Protein AF-A0A9E6ATG5-F1 (afdb_monomer)

Secondary structure (DSSP, 8-state):
-----HHHHHHHHHHHSTTT---HHHHHHHH---HHHHHHHHHHHHHTT--PPP-SS-TTSS-HHHHHHHHHHTSS--HHHHHHHHHHHT--HHHHHHHHHHHH-

Foldseek 3Di:
DPDDDPVLLVVLLVCCAPPNVDALVVSCVVSVDDSVVNVVSVVVVVVVVDLRAHADDDPPVADLVNLVVLLVVCVPPDPVRLCVVCSNNVHDPVSNVVSNVVVVD

Mean predicted aligned error: 13.57 Å

Solvent-accessible surface area (backbone atoms only — not comparable to full-atom values): 6244 Å² total; per-residue (Å²): 130,91,82,76,51,70,67,59,54,50,56,56,49,52,40,34,24,82,93,64,51,40,40,62,68,56,50,19,70,74,69,72,44,57,54,70,58,54,50,51,52,51,51,54,40,43,78,70,72,45,90,66,42,54,64,82,78,57,84,80,78,56,51,74,67,55,47,49,50,52,39,60,68,51,64,85,48,53,74,69,56,41,50,51,50,18,64,74,58,40,48,53,64,69,56,49,51,53,47,45,54,65,72,76,109

Structure (mmCIF, N/CA/C/O backbone):
data_AF-A0A9E6ATG5-F1
#
_entry.id   AF-A0A9E6ATG5-F1
#
loop_
_atom_site.group_PDB
_atom_site.id
_atom_site.type_symbol
_atom_site.label_atom_id
_atom_site.label_alt_id
_atom_site.label_comp_id
_atom_site.label_asym_id
_atom_site.label_entity_id
_atom_site.label_seq_id
_atom_site.pdbx_PDB_ins_code
_atom_site.Cartn_x
_atom_site.Cartn_y
_atom_site.Cartn_z
_atom_site.occupancy
_atom_site.B_iso_or_equiv
_atom_site.auth_seq_id
_atom_site.auth_comp_id
_atom_site.auth_asym_id
_atom_site.auth_atom_id
_atom_site.pdbx_PDB_model_num
ATOM 1 N N . MET A 1 1 ? -16.970 2.589 25.338 1.00 48.50 1 MET A N 1
ATOM 2 C CA . MET A 1 1 ? -16.334 2.319 24.026 1.00 48.50 1 MET A CA 1
ATOM 3 C C . MET A 1 1 ? -17.039 3.159 22.972 1.00 48.50 1 MET A C 1
ATOM 5 O O . MET A 1 1 ? -18.260 3.214 23.000 1.00 48.50 1 MET A O 1
ATOM 9 N N . LYS A 1 2 ? -16.319 3.857 22.081 1.00 55.81 2 LYS A N 1
ATOM 10 C CA . LYS A 1 2 ? -16.969 4.580 20.973 1.00 55.81 2 LYS A CA 1
ATOM 11 C C . LYS A 1 2 ? -17.479 3.549 19.961 1.00 55.81 2 LYS A C 1
ATOM 13 O O . LYS A 1 2 ? -16.683 2.904 19.284 1.00 55.81 2 LYS A O 1
ATOM 18 N N . HIS A 1 3 ? -18.794 3.355 19.902 1.00 60.41 3 HIS A N 1
ATOM 19 C CA . HIS A 1 3 ? -19.424 2.469 18.928 1.00 60.41 3 HIS A CA 1
ATOM 20 C C . HIS A 1 3 ? -19.589 3.223 17.611 1.00 60.41 3 HIS A C 1
ATOM 22 O O . HIS A 1 3 ? -20.464 4.070 17.467 1.00 60.41 3 HIS A O 1
ATOM 28 N N . TYR A 1 4 ? -18.719 2.932 16.647 1.00 70.25 4 TYR A N 1
ATOM 29 C CA . TYR A 1 4 ? -18.879 3.444 15.293 1.00 70.25 4 TYR A CA 1
ATOM 30 C C . TYR A 1 4 ? -19.915 2.601 14.553 1.00 70.25 4 TYR A C 1
ATOM 32 O O . TYR A 1 4 ? -19.801 1.374 14.484 1.00 70.25 4 TYR A O 1
ATOM 40 N N . THR A 1 5 ? -20.920 3.258 13.982 1.00 76.44 5 THR A N 1
ATOM 41 C CA . THR A 1 5 ? -21.921 2.604 13.139 1.00 76.44 5 THR A CA 1
ATOM 42 C C . THR A 1 5 ? -21.275 2.031 11.877 1.00 76.44 5 THR A C 1
ATOM 44 O O . THR A 1 5 ? -20.265 2.535 11.373 1.00 76.44 5 THR A O 1
ATOM 47 N N . GLN A 1 6 ? -21.868 0.963 11.331 1.00 70.62 6 GLN A N 1
ATOM 48 C CA . GLN A 1 6 ? -21.367 0.320 10.110 1.00 70.62 6 GLN A CA 1
ATOM 49 C C . GLN A 1 6 ? -21.251 1.300 8.931 1.00 70.62 6 GLN A C 1
ATOM 51 O O . GLN A 1 6 ? -20.332 1.169 8.126 1.00 70.62 6 GLN A O 1
ATOM 56 N N . VAL A 1 7 ? -22.120 2.315 8.878 1.00 76.25 7 VAL A N 1
ATOM 57 C CA . VAL A 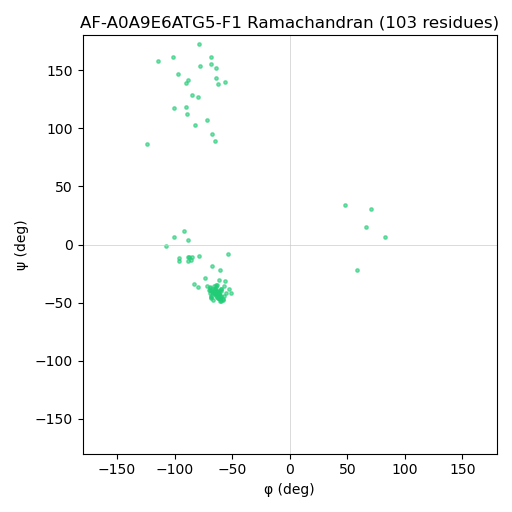1 7 ? -22.099 3.382 7.867 1.00 76.25 7 VAL A CA 1
ATOM 58 C C . VAL A 1 7 ? -20.806 4.200 7.938 1.00 76.25 7 VAL A C 1
ATOM 60 O O . VAL A 1 7 ? -20.152 4.416 6.918 1.00 76.25 7 VAL A O 1
ATOM 63 N N . VAL A 1 8 ? -20.378 4.595 9.141 1.00 79.25 8 VAL A N 1
ATOM 64 C CA . VAL A 1 8 ? -19.133 5.356 9.348 1.00 79.25 8 VAL A CA 1
ATOM 65 C C . VAL A 1 8 ? -17.920 4.513 8.962 1.00 79.25 8 VAL A C 1
ATOM 67 O O . VAL A 1 8 ? -17.029 4.984 8.254 1.00 79.25 8 VAL A O 1
ATOM 70 N N . LYS A 1 9 ? -17.921 3.234 9.352 1.00 77.94 9 LYS A N 1
ATOM 71 C CA . LYS A 1 9 ? -16.872 2.279 8.982 1.00 77.94 9 LYS A CA 1
ATOM 72 C C . LYS A 1 9 ? -16.774 2.087 7.468 1.00 77.94 9 LYS A C 1
ATOM 74 O O . LYS A 1 9 ? -15.671 2.090 6.927 1.00 77.94 9 LYS A O 1
ATOM 79 N N . ALA A 1 10 ? -17.902 1.936 6.778 1.00 75.12 10 ALA A N 1
ATOM 80 C CA . ALA A 1 10 ? -17.931 1.784 5.327 1.00 75.12 10 ALA A CA 1
ATOM 81 C C . ALA A 1 10 ? -17.418 3.044 4.616 1.00 75.12 10 ALA A C 1
ATOM 83 O O . ALA A 1 10 ? -16.584 2.930 3.723 1.00 75.12 10 ALA A O 1
ATOM 84 N N . LYS A 1 11 ? -17.839 4.235 5.061 1.00 81.19 11 LYS A N 1
ATOM 85 C CA . LYS A 1 11 ? -17.413 5.517 4.481 1.00 81.19 11 LYS A CA 1
ATOM 86 C C . LYS A 1 11 ? -15.914 5.771 4.665 1.00 81.19 11 LYS A C 1
ATOM 88 O O . LYS A 1 11 ? -15.255 6.210 3.729 1.00 81.19 11 LYS A O 1
ATOM 93 N N . ALA A 1 12 ? -15.364 5.452 5.838 1.00 79.38 12 ALA A N 1
ATOM 94 C CA . ALA A 1 12 ? -13.929 5.565 6.096 1.00 79.38 12 ALA A CA 1
ATOM 95 C C . ALA A 1 12 ? -13.112 4.595 5.224 1.00 79.38 12 ALA A C 1
ATOM 97 O O . ALA A 1 12 ? -12.107 4.986 4.640 1.00 79.38 12 ALA A O 1
ATOM 98 N N . ILE A 1 13 ? -13.570 3.348 5.076 1.00 74.50 13 ILE A N 1
ATOM 99 C CA . ILE A 1 13 ? -12.899 2.350 4.228 1.00 74.50 13 ILE A CA 1
ATOM 100 C C . ILE A 1 13 ? -13.022 2.696 2.738 1.00 74.50 13 ILE A C 1
ATOM 102 O O . ILE A 1 13 ? -12.063 2.502 2.004 1.00 74.50 13 ILE A O 1
ATOM 106 N N . ALA A 1 14 ? -14.150 3.252 2.289 1.00 76.94 14 ALA A N 1
ATOM 107 C CA . ALA A 1 14 ? -14.333 3.684 0.902 1.00 76.94 14 ALA A CA 1
ATOM 108 C C . ALA A 1 14 ? -13.330 4.775 0.485 1.00 76.94 14 ALA A C 1
ATOM 110 O O . ALA A 1 14 ? -12.913 4.816 -0.665 1.00 76.94 14 ALA A O 1
ATOM 111 N N . LYS A 1 15 ? -12.893 5.627 1.420 1.00 74.88 15 LYS A N 1
ATOM 112 C CA . LYS A 1 15 ? -11.845 6.633 1.172 1.00 74.88 15 LYS A CA 1
ATOM 113 C C . LYS A 1 15 ? -10.439 6.040 1.074 1.00 74.88 15 LYS A C 1
ATOM 115 O O . LYS A 1 15 ? -9.596 6.590 0.374 1.00 74.88 15 LYS A O 1
ATOM 120 N N . LEU A 1 16 ? -10.203 4.922 1.762 1.00 70.62 16 LEU A N 1
ATOM 121 C CA . LEU A 1 16 ? -8.954 4.155 1.701 1.00 70.62 16 LEU A CA 1
ATOM 122 C C . LEU A 1 16 ? -8.860 3.274 0.444 1.00 70.62 16 LEU A C 1
ATOM 124 O O . LEU A 1 16 ? -7.815 2.688 0.192 1.00 70.62 16 LEU A O 1
ATOM 128 N N . LEU A 1 17 ? -9.950 3.143 -0.314 1.00 66.00 17 LEU A N 1
ATOM 129 C CA . LEU A 1 17 ? -10.032 2.350 -1.536 1.00 66.00 17 LEU A CA 1
ATOM 130 C C . LEU A 1 17 ? -9.940 3.250 -2.783 1.00 66.00 17 LEU A C 1
ATOM 132 O O . LEU A 1 17 ? -10.188 4.461 -2.699 1.00 66.00 17 LEU A O 1
ATOM 136 N N . PRO A 1 18 ? -9.615 2.681 -3.957 1.00 56.22 18 PRO A N 1
ATOM 137 C CA . PRO A 1 18 ? -9.770 3.381 -5.227 1.00 56.22 18 PRO A CA 1
ATOM 138 C C . PRO A 1 18 ? -11.232 3.836 -5.391 1.00 56.22 18 PRO A C 1
ATOM 140 O O . PRO A 1 18 ? -12.137 3.085 -5.013 1.00 56.22 18 PRO A O 1
ATOM 143 N N . PRO A 1 19 ? -11.495 5.046 -5.919 1.00 57.47 19 PRO A N 1
ATOM 144 C CA . PRO A 1 19 ? -10.573 5.931 -6.646 1.00 57.47 19 PRO A CA 1
ATOM 145 C C . PRO A 1 19 ? -9.760 6.913 -5.780 1.00 57.47 19 PRO A C 1
ATOM 147 O O . PRO A 1 19 ? -8.838 7.537 -6.293 1.00 57.47 19 PRO A O 1
ATOM 150 N N . ASN A 1 20 ? -10.072 7.065 -4.489 1.00 64.62 20 ASN A N 1
ATOM 151 C CA . ASN A 1 20 ? -9.484 8.125 -3.657 1.00 64.62 20 ASN A CA 1
ATOM 152 C C . ASN A 1 20 ? -8.108 7.758 -3.084 1.00 64.62 20 ASN A C 1
ATOM 154 O O . ASN A 1 20 ? -7.266 8.637 -2.917 1.00 64.62 20 ASN A O 1
ATOM 158 N N . ASN A 1 21 ? -7.888 6.476 -2.765 1.00 62.78 21 ASN A N 1
ATOM 159 C CA . ASN A 1 21 ? -6.613 5.935 -2.275 1.00 62.78 21 ASN A CA 1
ATOM 160 C C . ASN A 1 21 ? -5.979 6.762 -1.128 1.00 62.78 21 ASN A C 1
ATOM 16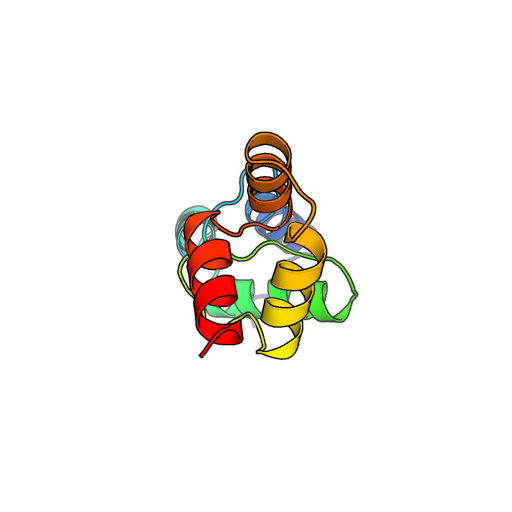2 O O . ASN A 1 21 ? -4.758 6.889 -1.035 1.00 62.78 21 ASN A O 1
ATOM 166 N N . MET A 1 22 ? -6.800 7.361 -0.255 1.00 68.19 22 MET A N 1
ATOM 167 C CA . MET A 1 22 ? -6.333 8.267 0.801 1.00 68.19 22 MET A CA 1
ATOM 168 C C . MET A 1 22 ? -5.533 7.514 1.867 1.00 68.19 22 MET A C 1
ATOM 170 O O . MET A 1 22 ? -5.681 6.305 2.051 1.00 68.19 22 MET A O 1
ATOM 174 N N . SER A 1 23 ? -4.650 8.217 2.581 1.00 67.56 23 SER A N 1
ATOM 175 C CA . SER A 1 23 ? -3.859 7.598 3.647 1.00 67.56 23 SER A CA 1
ATOM 176 C C . SER A 1 23 ? -4.699 7.432 4.905 1.00 67.56 23 SER A C 1
ATOM 178 O O . SER A 1 23 ? -5.632 8.197 5.151 1.00 67.56 23 SER A O 1
ATOM 180 N N . ILE A 1 24 ? -4.342 6.454 5.740 1.00 71.25 24 ILE A N 1
ATOM 181 C CA . ILE A 1 24 ? -4.994 6.259 7.043 1.00 71.25 24 ILE A CA 1
ATOM 182 C C . ILE A 1 24 ? -4.933 7.547 7.868 1.00 71.25 24 ILE A C 1
ATOM 184 O O . ILE A 1 24 ? -5.954 7.956 8.407 1.00 71.25 24 ILE A O 1
ATOM 188 N N . SER A 1 25 ? -3.795 8.242 7.845 1.00 69.88 25 SER A N 1
ATOM 189 C CA . SER A 1 25 ? -3.608 9.521 8.530 1.00 69.88 25 SER A CA 1
ATOM 190 C C . SER A 1 25 ? -4.467 10.656 7.962 1.00 69.88 25 SER A C 1
ATOM 192 O O . SER A 1 25 ? -4.962 11.489 8.721 1.00 69.88 25 SER A O 1
ATOM 194 N N . ALA A 1 26 ? -4.692 10.700 6.646 1.00 70.62 26 ALA A N 1
ATOM 195 C CA . ALA A 1 26 ? -5.595 11.674 6.033 1.00 70.62 26 ALA A CA 1
ATOM 196 C C . ALA A 1 26 ? -7.054 11.389 6.415 1.00 70.62 26 ALA A C 1
ATOM 198 O O . ALA A 1 26 ? -7.777 12.295 6.826 1.00 70.62 26 ALA A O 1
ATOM 199 N N . VAL A 1 27 ? -7.467 10.119 6.364 1.00 76.94 27 VAL A N 1
ATOM 200 C CA . VAL A 1 27 ? -8.813 9.700 6.774 1.00 76.94 27 VAL A CA 1
ATOM 201 C C . VAL A 1 27 ? -9.023 9.925 8.271 1.00 76.94 27 VAL A C 1
ATOM 203 O O . VAL A 1 27 ? -10.101 10.366 8.662 1.00 76.94 27 VAL A O 1
ATOM 206 N N . ALA A 1 28 ? -8.016 9.696 9.113 1.00 78.94 28 ALA A N 1
ATOM 207 C CA . ALA A 1 28 ? -8.074 9.963 10.547 1.00 78.94 28 ALA A CA 1
ATOM 208 C C . ALA A 1 28 ? -8.281 11.450 10.845 1.00 78.94 28 ALA A C 1
ATOM 210 O O . ALA A 1 28 ? -9.170 11.798 11.621 1.00 78.94 28 ALA A O 1
ATOM 211 N N . LYS A 1 29 ? -7.527 12.332 10.172 1.00 75.69 29 LYS A N 1
ATOM 212 C CA . LYS A 1 29 ? -7.694 13.789 10.296 1.00 75.69 29 LYS A CA 1
ATOM 213 C C . LYS A 1 29 ? -9.078 14.258 9.856 1.00 75.69 29 LYS A C 1
ATOM 215 O O . LYS A 1 29 ? -9.656 15.120 10.503 1.00 75.69 29 LYS A O 1
ATOM 220 N N . GLU A 1 30 ? -9.615 13.686 8.785 1.00 76.31 30 GLU A N 1
ATOM 221 C C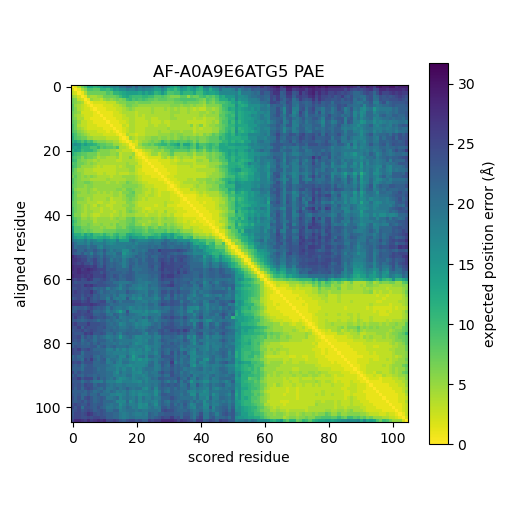A . GLU A 1 30 ? -10.901 14.113 8.229 1.00 76.31 30 GLU A CA 1
ATOM 222 C C . GLU A 1 30 ? -12.108 13.548 8.995 1.00 76.31 30 GLU A C 1
ATOM 224 O O . GLU A 1 30 ? -13.134 14.206 9.136 1.00 76.31 30 GLU A O 1
ATOM 229 N N . THR A 1 31 ? -12.009 12.311 9.483 1.00 76.56 31 THR A N 1
ATOM 230 C CA . THR A 1 31 ? -13.119 11.623 10.166 1.00 76.56 31 THR A CA 1
ATOM 231 C C . THR A 1 31 ? -13.055 11.725 11.689 1.00 76.56 31 THR A C 1
ATOM 233 O O . THR A 1 31 ? -14.021 11.365 12.360 1.00 76.56 31 THR A O 1
ATOM 236 N N . GLY A 1 32 ? -11.931 12.183 12.252 1.00 78.81 32 GLY A N 1
ATOM 237 C CA . GLY A 1 32 ? -11.684 12.209 13.698 1.00 78.81 32 GLY A CA 1
ATOM 238 C C . GLY A 1 32 ? -11.570 10.813 14.329 1.00 78.81 32 GLY A C 1
ATOM 239 O O . GLY A 1 32 ? -11.696 10.661 15.546 1.00 78.81 32 GLY A O 1
ATOM 240 N N . ILE A 1 33 ? -11.391 9.774 13.510 1.00 81.88 33 ILE A N 1
ATOM 241 C CA . ILE A 1 33 ? -11.241 8.380 13.938 1.00 81.88 33 ILE A CA 1
ATOM 242 C C . ILE A 1 33 ? -9.756 8.103 14.160 1.00 81.88 33 ILE A C 1
ATOM 244 O O . ILE A 1 33 ? -8.926 8.530 13.366 1.00 81.88 33 ILE A O 1
ATOM 248 N N . SER A 1 34 ? -9.409 7.369 15.221 1.00 79.81 34 SER A N 1
ATOM 249 C CA . SER A 1 34 ? -8.005 7.043 15.478 1.00 79.81 34 SER A CA 1
ATOM 250 C C . SER A 1 34 ? -7.419 6.164 14.373 1.00 79.81 34 SER A C 1
ATOM 252 O O . SER A 1 34 ? -8.076 5.232 13.891 1.00 79.81 34 SER A O 1
ATOM 254 N N . ASP A 1 35 ? -6.149 6.403 14.039 1.00 74.31 35 ASP A N 1
ATOM 255 C CA . ASP A 1 35 ? -5.402 5.606 13.059 1.00 74.31 35 ASP A CA 1
ATOM 256 C C . ASP A 1 35 ? -5.506 4.108 13.367 1.00 74.31 35 ASP A C 1
ATOM 258 O O . ASP A 1 35 ? -5.767 3.290 12.488 1.00 74.31 35 ASP A O 1
ATOM 262 N N . GLN A 1 36 ? -5.405 3.742 14.647 1.00 74.12 36 GLN A N 1
ATOM 263 C CA . GLN A 1 36 ? -5.462 2.355 15.102 1.00 74.12 36 GLN A CA 1
ATOM 264 C C . GLN A 1 36 ? -6.819 1.684 14.827 1.00 74.12 36 GLN A C 1
ATOM 266 O O . GLN A 1 36 ? -6.879 0.503 14.480 1.00 74.12 36 GLN A O 1
ATOM 271 N N . THR A 1 37 ? -7.919 2.437 14.908 1.00 80.81 37 THR A N 1
ATOM 272 C CA . THR A 1 37 ? -9.258 1.933 14.567 1.00 80.81 37 THR A CA 1
ATOM 273 C C . THR A 1 37 ? -9.385 1.692 13.063 1.00 80.81 37 THR A C 1
ATOM 275 O O . THR A 1 37 ? -9.904 0.655 12.641 1.00 80.81 37 THR A O 1
ATOM 278 N N . LEU A 1 38 ? -8.854 2.606 12.249 1.00 76.81 38 LEU A N 1
ATOM 279 C CA . LEU A 1 38 ? -8.822 2.478 10.791 1.00 76.81 38 LEU A CA 1
ATOM 280 C C . LEU A 1 38 ? -7.947 1.295 10.347 1.00 76.81 38 LEU A C 1
ATOM 282 O O . LEU A 1 38 ? -8.373 0.505 9.501 1.00 76.81 38 LEU A O 1
ATOM 286 N N . TYR A 1 39 ? -6.788 1.097 10.982 1.00 73.75 39 TYR A N 1
ATOM 287 C CA . TYR A 1 39 ? -5.935 -0.081 10.792 1.00 73.75 39 TYR A CA 1
ATOM 288 C C . TYR A 1 39 ? -6.677 -1.385 11.101 1.00 73.75 39 TYR A C 1
ATOM 290 O O . TYR A 1 39 ? -6.670 -2.315 10.290 1.00 73.75 39 TYR A O 1
ATOM 298 N N . ASN A 1 40 ? -7.381 -1.449 12.233 1.00 77.38 40 ASN A N 1
ATOM 299 C CA . ASN A 1 40 ? -8.156 -2.628 12.622 1.00 77.38 40 ASN A CA 1
ATOM 300 C C . ASN A 1 40 ? -9.278 -2.940 11.624 1.00 77.38 40 ASN A C 1
ATOM 302 O O . ASN A 1 40 ? -9.514 -4.102 11.281 1.00 77.38 40 ASN A O 1
ATOM 306 N N . TRP A 1 41 ? -9.962 -1.916 11.112 1.00 80.19 41 TRP A N 1
ATOM 307 C CA . TRP A 1 41 ? -11.011 -2.088 10.110 1.00 80.19 41 TRP A CA 1
ATOM 308 C C . TRP A 1 41 ? -10.471 -2.531 8.752 1.00 80.19 41 TRP A C 1
ATOM 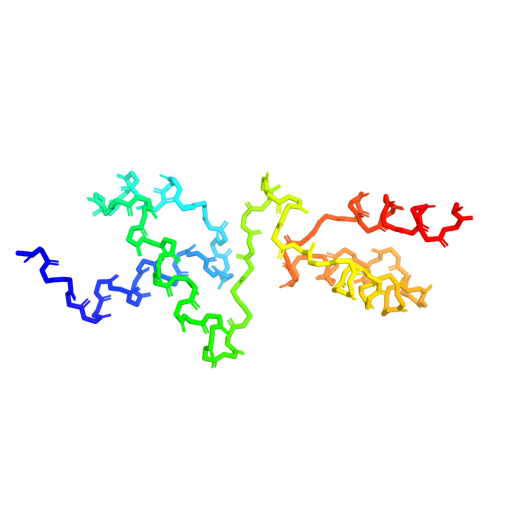310 O O . TRP A 1 41 ? -11.071 -3.415 8.133 1.00 80.19 41 TRP A O 1
ATOM 320 N N . ARG A 1 42 ? -9.324 -1.991 8.325 1.00 70.94 42 ARG A N 1
ATOM 321 C CA . ARG A 1 42 ? -8.611 -2.439 7.122 1.00 70.94 42 ARG A CA 1
ATOM 322 C C . ARG A 1 42 ? -8.209 -3.905 7.245 1.00 70.94 42 ARG A C 1
ATOM 324 O O . ARG A 1 42 ? -8.514 -4.703 6.365 1.00 70.94 42 ARG A O 1
ATOM 331 N N . ASN A 1 43 ? -7.601 -4.283 8.367 1.00 66.62 43 ASN A N 1
ATOM 332 C CA . ASN A 1 43 ? -7.160 -5.655 8.614 1.00 66.62 43 ASN A CA 1
ATOM 333 C C . ASN A 1 43 ? -8.334 -6.642 8.685 1.00 66.62 43 ASN A C 1
ATOM 335 O O . ASN A 1 43 ? -8.228 -7.755 8.171 1.00 66.62 43 ASN A O 1
ATOM 339 N N . GLN A 1 44 ? -9.479 -6.238 9.245 1.00 70.00 44 GLN A N 1
ATOM 340 C CA . GLN A 1 44 ? -10.707 -7.039 9.198 1.00 70.00 44 GLN A CA 1
ATOM 341 C C . GLN A 1 44 ? -11.247 -7.219 7.774 1.00 70.00 44 GLN A C 1
ATOM 343 O O . GLN A 1 44 ? -11.734 -8.299 7.451 1.00 70.00 44 GLN A O 1
ATOM 348 N N . LYS A 1 45 ? -11.174 -6.193 6.918 1.00 66.81 45 LYS A N 1
ATOM 349 C CA . LYS A 1 45 ? -11.570 -6.306 5.503 1.00 66.81 45 LYS A CA 1
ATOM 350 C C . LYS A 1 45 ? -10.600 -7.184 4.708 1.00 66.81 45 LYS A C 1
ATOM 352 O O . LYS A 1 45 ? -11.062 -8.011 3.930 1.00 66.81 45 LYS A O 1
ATOM 357 N N . ARG A 1 46 ? -9.296 -7.100 4.997 1.00 59.06 46 ARG A N 1
ATOM 358 C CA . ARG A 1 46 ? -8.259 -7.967 4.413 1.00 59.06 46 ARG A CA 1
ATOM 359 C C . ARG A 1 46 ? -8.449 -9.436 4.796 1.00 59.06 46 ARG A C 1
ATOM 361 O O . ARG A 1 46 ? -8.418 -10.296 3.929 1.00 59.06 46 ARG A O 1
ATOM 368 N N . LYS A 1 47 ? -8.733 -9.727 6.075 1.00 57.12 47 LYS A N 1
ATOM 369 C CA . LYS A 1 47 ? -9.078 -11.089 6.539 1.00 57.12 47 LYS A CA 1
ATOM 370 C C . LYS A 1 47 ? -10.338 -11.653 5.873 1.00 57.12 47 LYS A C 1
ATOM 372 O O . LYS A 1 47 ? -10.509 -12.862 5.843 1.00 57.12 47 LYS A O 1
ATOM 377 N N . LYS A 1 48 ? -11.209 -10.788 5.344 1.00 56.56 48 LYS A N 1
ATOM 378 C CA . LYS A 1 48 ? -12.401 -11.165 4.574 1.00 56.56 48 LYS A CA 1
ATOM 379 C C . LYS A 1 48 ? -12.156 -11.249 3.056 1.00 56.56 48 LYS A C 1
ATOM 381 O O . LYS A 1 48 ? -13.125 -11.337 2.314 1.00 56.56 48 LYS A O 1
ATOM 386 N N . GLY A 1 49 ? -10.903 -11.211 2.591 1.00 43.94 49 GLY A N 1
ATOM 387 C CA . GLY A 1 49 ? -10.549 -11.424 1.180 1.00 43.94 49 GLY A CA 1
ATOM 388 C C . GLY A 1 49 ? -10.680 -10.198 0.269 1.00 43.94 49 GLY A C 1
ATOM 389 O O . GLY A 1 49 ? -10.499 -10.318 -0.936 1.00 43.94 49 GLY A O 1
ATOM 390 N N . LEU A 1 50 ? -10.966 -9.010 0.815 1.00 47.50 50 LEU A N 1
ATOM 391 C CA . LEU A 1 50 ? -10.987 -7.768 0.036 1.00 47.50 50 LEU A CA 1
ATOM 392 C C . LEU A 1 50 ? -9.588 -7.145 0.039 1.00 47.50 50 LEU A C 1
ATOM 394 O O . LEU A 1 50 ? -9.101 -6.698 1.081 1.00 47.50 50 LEU A O 1
ATOM 398 N N . VAL A 1 51 ? -8.951 -7.136 -1.133 1.00 44.34 51 VAL A N 1
ATOM 399 C CA . VAL A 1 51 ? -7.649 -6.507 -1.381 1.00 44.34 51 VAL A CA 1
ATOM 400 C C . VAL A 1 51 ? -7.827 -4.992 -1.264 1.00 44.34 51 VAL A C 1
ATOM 402 O O . VAL A 1 51 ? -8.288 -4.330 -2.187 1.00 44.34 51 VAL A O 1
ATOM 405 N N . VAL A 1 52 ? -7.542 -4.444 -0.081 1.00 48.88 52 VAL A N 1
ATOM 406 C CA . VAL A 1 52 ? -7.513 -2.994 0.146 1.00 48.88 52 VAL A CA 1
ATOM 407 C C . VAL A 1 52 ? -6.081 -2.528 -0.126 1.00 48.88 52 VAL A C 1
ATOM 409 O O . VAL A 1 52 ? -5.185 -2.998 0.586 1.00 48.88 52 VAL A O 1
ATOM 412 N N . PRO A 1 53 ? -5.837 -1.646 -1.113 1.00 45.19 53 PRO A N 1
ATOM 413 C CA . PRO A 1 53 ? -4.496 -1.168 -1.398 1.00 45.19 53 PRO A CA 1
ATOM 414 C C . PRO A 1 53 ? -3.946 -0.404 -0.192 1.00 45.19 53 PRO A C 1
ATOM 416 O O . PRO A 1 53 ? -4.646 0.348 0.492 1.00 45.19 53 PRO A O 1
ATOM 419 N N . VAL A 1 54 ? -2.675 -0.650 0.108 1.00 44.00 54 VAL A N 1
ATOM 420 C CA . VAL A 1 54 ? -1.952 0.043 1.170 1.00 44.00 54 VAL A CA 1
ATOM 421 C C . VAL A 1 54 ? -1.403 1.334 0.591 1.00 44.00 54 VAL A C 1
ATOM 423 O O . VAL A 1 54 ? -0.718 1.331 -0.425 1.00 44.00 54 VAL A O 1
ATOM 426 N N . ASN A 1 55 ? -1.670 2.440 1.276 1.00 46.00 55 ASN A N 1
ATOM 427 C CA . ASN A 1 55 ? -1.008 3.705 1.023 1.00 46.00 55 ASN A CA 1
ATOM 428 C C . ASN A 1 55 ? 0.498 3.573 1.357 1.00 46.00 55 ASN A C 1
ATOM 430 O O . ASN A 1 55 ? 0.898 3.720 2.506 1.00 46.00 55 ASN A O 1
ATOM 434 N N . ILE A 1 56 ? 1.290 3.161 0.364 1.00 46.00 56 ILE A N 1
ATOM 435 C CA . ILE A 1 56 ? 2.576 3.710 -0.109 1.00 46.00 56 ILE A CA 1
ATOM 436 C C . ILE A 1 56 ? 3.774 3.813 0.860 1.00 46.00 56 ILE A C 1
ATOM 438 O O . ILE A 1 56 ? 4.908 3.808 0.391 1.00 46.00 56 ILE A O 1
ATOM 442 N N . LYS A 1 57 ? 3.621 3.830 2.186 1.00 40.50 57 LYS A N 1
ATOM 443 C CA . LYS A 1 57 ? 4.765 4.026 3.103 1.00 40.50 57 LYS A CA 1
ATOM 444 C C . LYS A 1 57 ? 5.237 2.811 3.888 1.00 40.50 57 LYS A C 1
ATOM 446 O O . LYS A 1 57 ? 6.236 2.916 4.587 1.00 40.50 57 LYS A O 1
ATOM 451 N N . GLU A 1 58 ? 4.607 1.654 3.737 1.00 43.16 58 GLU A N 1
ATOM 452 C CA . GLU A 1 58 ? 5.026 0.458 4.471 1.00 43.16 58 GLU A CA 1
ATOM 453 C C . GLU A 1 58 ? 5.328 -0.700 3.519 1.00 43.16 58 GLU A C 1
ATOM 455 O O . GLU A 1 58 ? 4.502 -1.581 3.256 1.00 43.16 58 GLU A O 1
ATOM 460 N N . SER A 1 59 ? 6.580 -0.715 3.054 1.00 45.53 59 SER A N 1
ATOM 461 C CA . SER A 1 59 ? 7.260 -1.867 2.442 1.00 45.53 59 SER A CA 1
ATOM 462 C C . SER A 1 59 ? 7.236 -3.137 3.319 1.00 45.53 59 SER A C 1
ATOM 464 O O . SER A 1 59 ? 7.610 -4.214 2.843 1.00 45.53 59 SER A O 1
ATOM 466 N N . SER A 1 60 ? 6.773 -3.021 4.573 1.00 47.91 60 SER A N 1
ATOM 467 C CA . SER A 1 60 ? 6.581 -4.083 5.568 1.00 47.91 60 SER A CA 1
ATOM 468 C C . SER A 1 60 ? 5.242 -4.826 5.463 1.00 47.91 60 SER A C 1
ATOM 470 O O . SER A 1 60 ? 5.067 -5.854 6.112 1.00 47.91 60 SER A O 1
ATOM 472 N N . SER A 1 61 ? 4.288 -4.343 4.658 1.00 59.84 61 SER A N 1
ATOM 473 C CA . SER A 1 61 ? 2.979 -5.003 4.498 1.00 59.84 61 SER A CA 1
ATOM 474 C C . SER A 1 61 ? 2.953 -6.120 3.447 1.00 59.84 61 SER A C 1
ATOM 476 O O . SER A 1 61 ? 2.003 -6.906 3.433 1.00 59.84 61 SER A O 1
ATOM 478 N N . TRP A 1 62 ? 3.994 -6.201 2.615 1.00 67.75 62 TRP A N 1
ATOM 479 C CA . TRP A 1 62 ? 4.175 -7.214 1.578 1.00 67.75 62 TRP A CA 1
ATOM 480 C C . TRP A 1 62 ? 5.137 -8.286 2.080 1.00 67.75 62 TRP A C 1
ATOM 482 O O . TRP A 1 62 ? 6.303 -7.987 2.365 1.00 67.75 62 TRP A O 1
ATOM 492 N N . SER A 1 63 ? 4.656 -9.524 2.200 1.00 73.69 63 SER A N 1
ATOM 493 C CA . SER A 1 63 ? 5.528 -10.649 2.538 1.00 73.69 63 SER A CA 1
ATOM 494 C C . SER A 1 63 ? 6.491 -10.943 1.385 1.0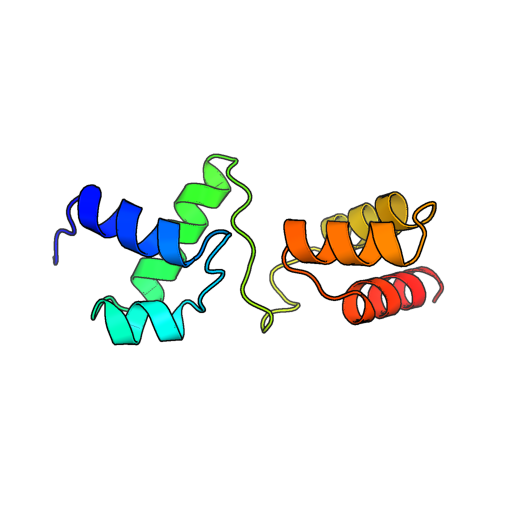0 73.69 63 SER A C 1
ATOM 496 O O . SER A 1 63 ? 6.247 -10.550 0.244 1.00 73.69 63 SER A O 1
ATOM 498 N N . SER A 1 64 ? 7.585 -11.656 1.656 1.00 76.94 64 SER A N 1
ATOM 499 C CA . SER A 1 64 ? 8.525 -12.073 0.606 1.00 76.94 64 SER A CA 1
ATOM 500 C C . SER A 1 64 ? 7.835 -12.897 -0.490 1.00 76.94 64 SER A C 1
ATOM 502 O O . SER A 1 64 ? 8.140 -12.725 -1.666 1.00 76.94 64 SER A O 1
ATOM 504 N N . ALA A 1 65 ? 6.847 -13.721 -0.119 1.00 76.25 65 ALA A N 1
ATOM 505 C CA . ALA A 1 65 ? 6.043 -14.497 -1.062 1.00 76.25 65 ALA A CA 1
ATOM 506 C C . ALA A 1 65 ? 5.144 -13.609 -1.944 1.00 76.25 65 ALA A C 1
ATOM 508 O O . ALA A 1 65 ? 5.046 -13.839 -3.151 1.00 76.25 65 ALA A O 1
ATOM 509 N N . ASP A 1 66 ? 4.535 -12.562 -1.374 1.00 78.69 66 ASP A N 1
ATOM 510 C CA . ASP A 1 66 ? 3.711 -11.619 -2.143 1.00 78.69 66 ASP A CA 1
ATOM 511 C C . ASP A 1 66 ? 4.571 -10.816 -3.129 1.00 78.69 66 ASP A C 1
ATOM 513 O O . ASP A 1 66 ? 4.194 -10.643 -4.287 1.00 78.69 66 ASP A O 1
ATOM 517 N N . LYS A 1 67 ? 5.756 -10.366 -2.691 1.00 81.94 67 LYS A N 1
ATOM 518 C CA . LYS A 1 67 ? 6.721 -9.652 -3.544 1.00 81.94 67 LYS A CA 1
ATOM 519 C C . LYS A 1 67 ? 7.168 -10.520 -4.714 1.00 81.94 67 LYS A C 1
ATOM 521 O O . LYS A 1 67 ? 7.155 -10.059 -5.851 1.00 81.94 67 LYS A O 1
ATOM 526 N N . PHE A 1 68 ? 7.502 -11.780 -4.444 1.00 81.31 68 PHE A N 1
ATOM 527 C CA . PHE A 1 68 ? 7.890 -12.735 -5.477 1.00 81.31 68 PHE A CA 1
ATOM 528 C C . PHE A 1 68 ? 6.758 -12.990 -6.480 1.00 81.31 68 PHE A C 1
ATOM 530 O O . PHE A 1 68 ? 6.984 -12.953 -7.686 1.00 81.31 68 PHE A O 1
ATOM 537 N N . SER A 1 69 ? 5.522 -13.158 -6.001 1.00 82.38 69 SER A N 1
ATOM 538 C CA . SER A 1 69 ? 4.353 -13.347 -6.873 1.00 82.38 69 SER A CA 1
ATOM 539 C C . SER A 1 69 ? 4.157 -12.156 -7.814 1.00 82.38 69 SER A C 1
ATOM 541 O O . SER A 1 69 ? 3.992 -12.340 -9.017 1.00 82.38 69 SER A O 1
ATOM 543 N N . VAL A 1 70 ? 4.282 -10.929 -7.295 1.00 83.69 70 VAL A N 1
ATOM 544 C CA . VAL A 1 70 ? 4.233 -9.705 -8.109 1.00 83.69 70 VAL A CA 1
ATOM 545 C C . VAL A 1 70 ? 5.358 -9.673 -9.147 1.00 83.69 70 VAL A C 1
ATOM 547 O O . VAL A 1 70 ? 5.122 -9.308 -10.297 1.00 83.69 70 VAL A O 1
ATOM 550 N N . VAL A 1 71 ? 6.581 -10.059 -8.781 1.00 84.81 71 VAL A N 1
ATOM 551 C CA . VAL A 1 71 ? 7.726 -10.107 -9.705 1.00 84.81 71 VAL A CA 1
ATOM 552 C C . VAL A 1 71 ? 7.483 -11.091 -10.854 1.00 84.81 71 VAL A C 1
ATOM 554 O O . VAL A 1 71 ? 7.747 -10.748 -12.007 1.00 84.81 71 VAL A O 1
ATOM 557 N N . ILE A 1 72 ? 6.927 -12.270 -10.564 1.00 85.62 72 ILE A N 1
ATOM 558 C CA . ILE A 1 72 ? 6.574 -13.272 -11.577 1.00 85.62 72 ILE A CA 1
ATOM 559 C C . ILE A 1 72 ? 5.436 -12.774 -12.472 1.00 85.62 72 ILE A C 1
ATOM 561 O O . ILE A 1 72 ? 5.567 -12.817 -13.694 1.00 85.62 72 ILE A O 1
ATOM 565 N N . GLU A 1 73 ? 4.356 -12.238 -11.901 1.00 82.69 73 GLU A N 1
ATOM 566 C CA . GLU A 1 73 ? 3.221 -11.702 -12.669 1.00 82.69 73 GLU A CA 1
ATOM 567 C C . GLU A 1 73 ? 3.648 -10.556 -13.598 1.00 82.69 73 GLU A C 1
ATOM 569 O O . GLU A 1 73 ? 3.222 -10.480 -14.749 1.00 82.69 73 GLU A O 1
ATOM 574 N N . THR A 1 74 ? 4.542 -9.687 -13.124 1.00 85.31 74 THR A N 1
ATOM 575 C CA . THR A 1 74 ? 5.034 -8.520 -13.870 1.00 85.31 74 THR A CA 1
ATOM 576 C C . THR A 1 74 ? 6.257 -8.812 -14.741 1.00 85.31 74 THR A C 1
ATOM 578 O O . THR A 1 74 ? 6.818 -7.891 -15.344 1.00 85.31 74 THR A O 1
ATOM 581 N N . SER A 1 75 ? 6.716 -10.065 -14.810 1.00 82.31 75 SER A N 1
ATOM 582 C CA . SER A 1 75 ? 7.887 -10.450 -15.610 1.00 82.31 75 SER A CA 1
ATOM 583 C C . SER A 1 75 ? 7.636 -10.294 -17.111 1.00 82.31 75 SER A C 1
ATOM 585 O O . SER A 1 75 ? 8.509 -9.807 -17.823 1.00 82.31 75 SER A O 1
ATOM 587 N N . ASN A 1 76 ? 6.423 -10.620 -17.567 1.00 83.88 76 ASN A N 1
ATOM 588 C CA . ASN A 1 76 ? 6.028 -10.583 -18.977 1.00 83.88 76 ASN A CA 1
ATOM 589 C C . ASN A 1 76 ? 5.206 -9.331 -19.352 1.00 83.88 76 ASN A C 1
ATOM 591 O O . ASN A 1 76 ? 4.662 -9.247 -20.451 1.00 83.88 76 ASN A O 1
ATOM 595 N N . MET A 1 77 ? 5.061 -8.374 -18.427 1.00 85.62 77 MET A N 1
ATOM 596 C CA . MET A 1 77 ? 4.302 -7.139 -18.643 1.00 85.62 77 MET A CA 1
ATOM 597 C C . MET A 1 77 ? 5.183 -6.041 -19.246 1.00 85.62 77 MET A C 1
ATOM 599 O O . MET A 1 77 ? 6.333 -5.859 -18.846 1.00 85.62 77 MET A O 1
ATOM 603 N N . ASN A 1 78 ? 4.619 -5.252 -20.161 1.00 85.56 78 ASN A N 1
ATOM 604 C CA . ASN A 1 78 ? 5.255 -4.031 -20.657 1.00 85.56 78 ASN A CA 1
ATOM 605 C C . ASN A 1 78 ? 5.103 -2.860 -19.660 1.00 85.56 78 ASN A C 1
ATOM 607 O O . ASN A 1 78 ? 4.382 -2.953 -18.667 1.00 85.56 78 ASN A O 1
ATOM 611 N N . ILE A 1 79 ? 5.767 -1.730 -19.924 1.00 80.25 79 ILE A N 1
ATOM 612 C CA . ILE A 1 79 ? 5.781 -0.562 -19.017 1.00 80.25 79 ILE A CA 1
ATOM 613 C C . ILE A 1 79 ? 4.367 -0.009 -18.757 1.00 80.25 79 ILE A C 1
ATOM 615 O O . ILE A 1 79 ? 4.050 0.377 -17.631 1.00 80.25 79 ILE A O 1
ATOM 619 N N . ALA A 1 80 ? 3.501 0.007 -19.775 1.00 83.81 80 ALA A N 1
ATOM 620 C CA . ALA A 1 80 ? 2.130 0.497 -19.639 1.00 83.81 80 ALA A CA 1
ATOM 621 C C . ALA A 1 80 ? 1.286 -0.432 -18.750 1.00 83.81 80 ALA A C 1
ATOM 623 O O . ALA A 1 80 ? 0.638 0.028 -17.810 1.00 83.81 80 ALA A O 1
ATOM 624 N N . GLN A 1 81 ? 1.371 -1.742 -18.989 1.00 83.81 81 GLN A N 1
ATOM 625 C CA . GLN A 1 81 ? 0.710 -2.779 -18.194 1.00 83.81 81 GLN A CA 1
ATOM 626 C C . GLN A 1 81 ? 1.214 -2.786 -16.751 1.00 83.81 81 GLN A C 1
ATOM 628 O O . GLN A 1 81 ? 0.418 -2.887 -15.822 1.00 83.81 81 GLN A O 1
ATOM 633 N N . LEU A 1 82 ? 2.522 -2.612 -16.552 1.00 82.69 82 LEU A N 1
ATOM 634 C CA . LEU A 1 82 ? 3.123 -2.494 -15.231 1.00 82.69 82 LEU A CA 1
ATOM 635 C C . LEU A 1 82 ? 2.567 -1.279 -14.485 1.00 82.69 82 LEU A C 1
ATOM 637 O O . LEU A 1 82 ? 2.202 -1.404 -13.321 1.00 82.69 82 LEU A O 1
ATOM 641 N N . SER A 1 83 ? 2.471 -0.117 -15.139 1.00 77.69 83 SER A N 1
ATOM 642 C CA . SER A 1 83 ? 1.934 1.106 -14.529 1.00 77.69 83 SER A CA 1
ATOM 643 C C . SER A 1 83 ? 0.471 0.941 -14.106 1.00 77.69 83 SER A C 1
ATOM 645 O O . SER A 1 83 ? 0.080 1.351 -13.011 1.00 77.69 83 SER A O 1
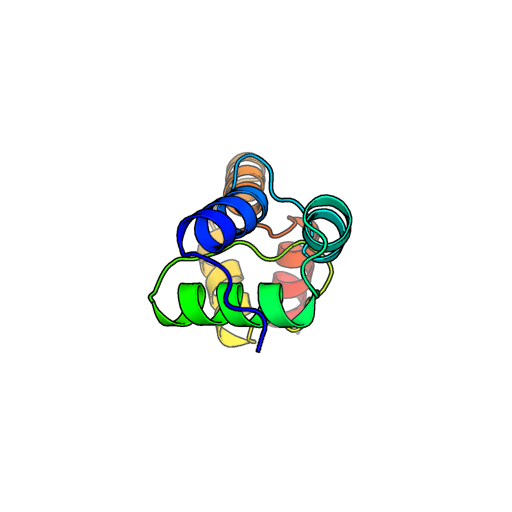ATOM 647 N N . GLU A 1 84 ? -0.336 0.287 -14.938 1.00 82.00 84 GLU A N 1
ATOM 648 C CA . GLU A 1 84 ? -1.734 0.004 -14.629 1.00 82.00 84 GLU A CA 1
ATOM 649 C C . GLU A 1 84 ? -1.881 -1.017 -13.496 1.00 82.00 84 GLU A C 1
ATOM 651 O O . GLU A 1 84 ? -2.612 -0.774 -12.533 1.00 82.00 84 GLU A O 1
ATOM 656 N N . TYR A 1 85 ? -1.112 -2.105 -13.540 1.00 81.19 85 TYR A N 1
ATOM 657 C CA . TYR A 1 85 ? -1.036 -3.095 -12.468 1.00 81.19 85 TYR A CA 1
ATOM 658 C C . TYR A 1 85 ? -0.628 -2.449 -11.135 1.00 81.19 85 TYR A C 1
ATOM 660 O O . TYR A 1 85 ? -1.254 -2.674 -10.098 1.00 81.19 85 TYR A O 1
ATOM 668 N N . CYS A 1 86 ? 0.378 -1.575 -11.176 1.00 78.38 86 CYS A N 1
ATOM 669 C CA . CYS A 1 86 ? 0.866 -0.804 -10.039 1.00 78.38 86 CYS A CA 1
ATOM 670 C C . CYS A 1 86 ? -0.241 0.065 -9.423 1.00 78.38 86 CYS A C 1
ATOM 672 O O .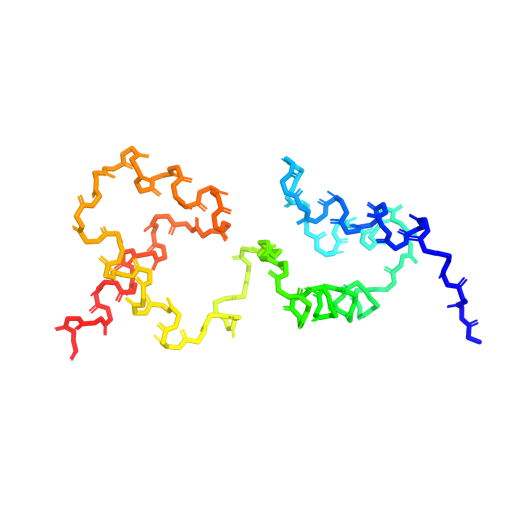 CYS A 1 86 ? -0.483 0.007 -8.214 1.00 78.38 86 CYS A O 1
ATOM 674 N N . ARG A 1 87 ? -1.000 0.791 -10.254 1.00 76.88 87 ARG A N 1
ATOM 675 C CA . ARG A 1 87 ? -2.154 1.593 -9.814 1.00 76.88 87 ARG A CA 1
ATOM 676 C C . ARG A 1 87 ? -3.258 0.745 -9.184 1.00 76.88 87 ARG A C 1
ATOM 678 O O . ARG A 1 87 ? -3.809 1.147 -8.162 1.00 76.88 87 ARG A O 1
ATOM 685 N N . GLN A 1 88 ? -3.562 -0.421 -9.754 1.00 72.31 88 GLN A N 1
ATOM 686 C CA . GLN A 1 88 ? -4.587 -1.329 -9.228 1.00 72.31 88 GLN A CA 1
ATOM 687 C C . GLN A 1 88 ? -4.189 -1.947 -7.881 1.00 72.31 88 GLN A C 1
ATOM 689 O O . GLN A 1 88 ? -5.018 -2.072 -6.980 1.00 72.31 88 GLN A O 1
ATOM 694 N N . LYS A 1 89 ? -2.918 -2.331 -7.731 1.00 71.31 89 LYS A N 1
ATOM 695 C CA . LYS A 1 89 ? -2.392 -2.990 -6.525 1.00 71.31 89 LYS A CA 1
ATOM 696 C C . LYS A 1 89 ? -1.919 -2.006 -5.450 1.00 71.31 89 LYS A C 1
ATOM 698 O O . LYS A 1 89 ? -1.683 -2.419 -4.316 1.00 71.31 89 LYS A O 1
ATOM 703 N N . GLY A 1 90 ? -1.811 -0.717 -5.776 1.00 69.88 90 GLY A N 1
ATOM 704 C CA . GLY A 1 90 ? -1.302 0.315 -4.871 1.00 69.88 90 GLY A CA 1
ATOM 705 C C . GLY A 1 90 ? 0.204 0.201 -4.616 1.00 69.88 90 GLY A C 1
ATOM 706 O O . GLY A 1 90 ? 0.662 0.525 -3.523 1.00 69.88 90 GLY A O 1
ATOM 707 N N . ILE A 1 91 ? 0.952 -0.291 -5.602 1.00 77.75 91 ILE A N 1
ATOM 708 C CA . ILE A 1 91 ? 2.416 -0.417 -5.576 1.00 77.75 91 ILE A CA 1
ATOM 709 C C . ILE A 1 91 ? 3.020 0.501 -6.633 1.00 77.75 91 ILE A C 1
ATOM 711 O O . ILE A 1 91 ? 2.336 0.880 -7.579 1.00 77.75 91 ILE A O 1
ATOM 715 N N . TYR A 1 92 ? 4.289 0.865 -6.480 1.00 77.62 92 TYR A N 1
ATOM 716 C CA . TYR A 1 92 ? 5.000 1.662 -7.478 1.00 77.62 92 TYR A CA 1
ATO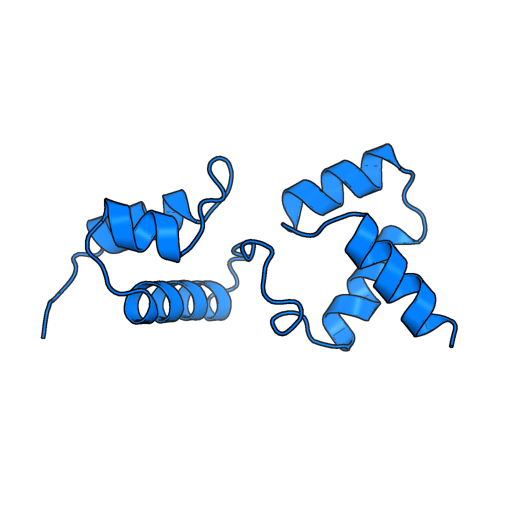M 717 C C . TYR A 1 92 ? 5.837 0.793 -8.415 1.00 77.62 92 TYR A C 1
ATOM 719 O O . TYR A 1 92 ? 6.410 -0.201 -7.957 1.00 77.62 92 TYR A O 1
ATOM 727 N N . PRO A 1 93 ? 5.988 1.186 -9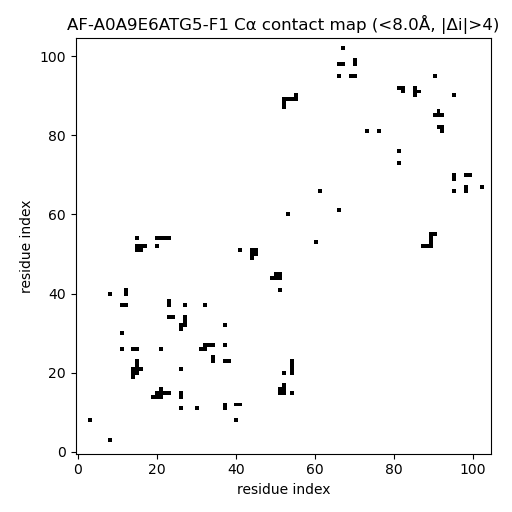.693 1.00 77.31 93 PRO A N 1
ATOM 728 C CA . PRO A 1 93 ? 6.888 0.511 -10.626 1.00 77.31 93 PRO A CA 1
ATOM 729 C C . PRO A 1 93 ? 8.315 0.386 -10.077 1.00 77.31 93 PRO A C 1
ATOM 731 O O . PRO A 1 93 ? 8.939 -0.664 -10.219 1.00 77.31 93 PRO A O 1
ATOM 734 N N . GLU A 1 94 ? 8.803 1.411 -9.374 1.00 76.50 94 GLU A N 1
ATOM 735 C CA . GLU A 1 94 ? 10.123 1.419 -8.740 1.00 76.50 94 GLU A CA 1
ATOM 736 C C . GLU A 1 94 ? 10.249 0.346 -7.645 1.00 76.50 94 GLU A C 1
ATOM 738 O O . GLU A 1 94 ? 11.304 -0.266 -7.496 1.00 76.50 94 GLU A O 1
ATOM 743 N N . GLN A 1 95 ? 9.171 0.057 -6.906 1.00 76.62 95 GLN A N 1
ATOM 744 C CA . GLN A 1 95 ? 9.170 -1.011 -5.897 1.00 76.62 95 GLN A CA 1
ATOM 745 C C . GLN A 1 95 ? 9.232 -2.392 -6.547 1.00 76.62 95 GLN A C 1
ATOM 747 O O . GLN A 1 95 ? 9.937 -3.271 -6.057 1.00 76.62 95 GLN A O 1
ATOM 752 N N . VAL A 1 96 ? 8.526 -2.579 -7.664 1.00 81.81 96 VAL A N 1
ATOM 753 C CA . VAL A 1 96 ? 8.583 -3.829 -8.431 1.00 81.81 96 VAL A CA 1
ATOM 754 C C . VAL A 1 96 ? 9.984 -4.040 -9.005 1.00 81.81 96 VAL A C 1
ATOM 756 O O . VAL A 1 96 ? 10.490 -5.158 -8.959 1.00 81.81 96 VAL A O 1
ATOM 759 N N . ALA A 1 97 ? 10.635 -2.979 -9.489 1.00 81.94 97 ALA A N 1
ATOM 760 C CA . ALA A 1 97 ? 12.023 -3.037 -9.944 1.00 81.94 97 ALA A CA 1
ATOM 761 C C . ALA A 1 97 ? 12.979 -3.454 -8.813 1.00 81.94 97 ALA A C 1
ATOM 763 O O . ALA A 1 97 ? 13.752 -4.392 -8.988 1.00 81.94 97 ALA A O 1
ATOM 764 N N . GLN A 1 98 ? 12.849 -2.857 -7.623 1.00 80.44 98 GLN A N 1
ATOM 765 C CA . GLN A 1 98 ? 13.633 -3.259 -6.447 1.00 80.44 98 GLN A CA 1
ATOM 766 C C . GLN A 1 98 ? 13.411 -4.726 -6.054 1.00 80.44 98 GLN A C 1
ATOM 768 O O . GLN A 1 98 ? 14.349 -5.408 -5.650 1.00 80.44 98 GLN A O 1
ATOM 773 N N . TRP A 1 99 ? 12.181 -5.238 -6.157 1.00 86.19 99 TRP A N 1
ATOM 774 C CA . TRP A 1 99 ? 11.904 -6.647 -5.863 1.00 86.19 99 TRP A CA 1
ATOM 775 C C . TRP A 1 99 ? 12.461 -7.582 -6.936 1.00 86.19 99 TRP A C 1
ATOM 777 O O . TRP A 1 99 ? 12.951 -8.649 -6.587 1.00 86.19 99 TRP A O 1
ATOM 787 N N . LYS A 1 100 ? 12.442 -7.175 -8.212 1.00 83.62 100 LYS A N 1
ATOM 788 C CA . LYS A 1 100 ? 13.093 -7.911 -9.306 1.00 83.62 100 LYS A CA 1
ATOM 789 C C . LYS A 1 100 ? 14.593 -8.049 -9.052 1.00 83.62 100 LYS A C 1
ATOM 791 O O . LYS A 1 100 ? 15.109 -9.158 -9.121 1.00 83.62 100 LYS A O 1
ATOM 796 N N . GLU A 1 101 ? 15.267 -6.957 -8.699 1.00 82.00 101 GLU A N 1
ATOM 797 C CA . GLU A 1 101 ? 16.696 -6.979 -8.359 1.00 82.00 101 GLU A CA 1
ATOM 798 C C . GLU A 1 101 ? 16.987 -7.844 -7.128 1.00 82.00 101 GLU A C 1
ATOM 800 O O . GLU A 1 101 ? 17.934 -8.624 -7.132 1.00 82.00 101 GLU A O 1
ATOM 805 N N . ALA A 1 102 ? 16.140 -7.776 -6.099 1.00 81.62 102 ALA A N 1
ATOM 806 C CA . ALA A 1 102 ? 16.278 -8.607 -4.904 1.00 81.62 102 ALA A CA 1
ATOM 807 C C . ALA A 1 102 ? 16.041 -10.109 -5.152 1.00 81.62 102 ALA A C 1
ATOM 809 O O . ALA A 1 102 ? 16.423 -10.912 -4.311 1.00 81.62 102 ALA A O 1
ATOM 810 N N . CYS A 1 103 ? 15.395 -10.500 -6.257 1.00 76.88 103 CYS A N 1
ATOM 811 C CA . CYS A 1 103 ? 15.252 -11.905 -6.659 1.00 76.88 103 CYS A CA 1
ATOM 812 C C . CYS A 1 103 ? 16.414 -12.413 -7.524 1.00 76.88 103 CYS A C 1
ATOM 814 O O . CYS A 1 103 ? 16.510 -13.617 -7.746 1.00 76.88 103 CYS A O 1
ATOM 816 N N . LEU A 1 104 ? 17.240 -11.510 -8.059 1.00 74.69 104 LEU A N 1
ATOM 817 C CA . LEU A 1 104 ? 18.387 -11.838 -8.911 1.00 74.69 104 LEU A CA 1
ATOM 818 C C . LEU A 1 104 ? 19.714 -11.908 -8.131 1.00 74.69 104 LEU A C 1
ATOM 820 O O . LEU A 1 104 ? 20.687 -12.424 -8.677 1.00 74.69 104 LEU A O 1
ATOM 824 N N . ASN A 1 105 ? 19.741 -11.404 -6.892 1.00 55.09 105 ASN A N 1
ATOM 825 C CA . ASN A 1 105 ? 20.837 -11.548 -5.922 1.00 55.09 105 ASN A CA 1
ATOM 826 C C . ASN A 1 105 ? 20.554 -12.685 -4.938 1.00 55.09 105 ASN A C 1
ATOM 828 O O . ASN A 1 105 ? 21.533 -13.337 -4.514 1.00 55.09 105 ASN A O 1
#

Radius of gyration: 15.67 Å; Cα contacts (8 Å, |Δi|>4): 74; chains: 1; bounding box: 43×29×45 Å

Sequence (105 aa):
MKHYTQVVKAKAIAKLLPPNNMSISAVAKETGISDQTLYNWRNQKRKKGLVVPVNIKESSSWSSADKFSVVIETSNMNIAQLSEYCRQKGIYPEQVAQWKEACLN

Nearest PDB structures (foldseek):
  3iuo-assembly1_B  TM=4.616E-01  e=2.839E-01  Porphyromonas gingivalis
  2pmh-assembly1_A  TM=6.588E-01  e=9.425E-01  Sulfurisphaera tokodaii str. 7
  2pn6-assembly1_A  TM=6.696E-01  e=1.057E+00  Sulfurisphaera tokodaii
  2w25-assembly1_B  TM=6.400E-01  e=8.902E-01  Mycobacterium tuberculosis H37Rv
  2cfx-assembly1_C  TM=5.970E-01  e=8.407E-01  Bacillus subtilis

pLDDT: mean 71.46, std 12.24, range [40.5, 86.19]